Protein AF-A0A0K1QBM8-F1 (afdb_monomer_lite)

Foldseek 3Di:
DVVVVVVVVVVVVVVVVPPPDQKDWLPRQPCHNPSLVVCVVVVVFDWDDDPPTIIGGPVRSVVVVVVVVVPPPCPVVVVVVVVVVVVVVVPPD

Secondary structure (DSSP, 8-state):
-HHHHHHHHHHHHHHHTTS--SEEESSS-TT-HHHHHHHHHTTSS-EEEETTEEEEEHHHHHHHHHHHHT----THHHHHHHHHHHHHHTT--

Organism: NCBI:txid1391654

Radius of gyration: 22.2 Å; chains: 1; bounding box: 36×43×66 Å

InterPro domains:
  IPR010093 SinI-like, DNA-binding domain [TIGR01764] (38-66)
  IPR041657 Helix-turn-helix domain, group 17 [PF12728] (38-68)

Structure (mmCIF, N/CA/C/O backbone):
data_AF-A0A0K1QBM8-F1
#
_entry.id   AF-A0A0K1QBM8-F1
#
loop_
_atom_site.group_PDB
_atom_site.id
_atom_site.type_symbol
_atom_site.label_atom_id
_atom_site.label_alt_id
_atom_site.label_comp_id
_atom_site.label_asym_id
_atom_site.label_entity_id
_atom_site.label_seq_id
_atom_site.pdbx_PDB_ins_code
_atom_site.Cartn_x
_atom_site.Cartn_y
_atom_site.Cartn_z
_atom_site.occupancy
_atom_site.B_iso_or_equiv
_atom_site.auth_seq_id
_atom_site.auth_comp_id
_atom_site.auth_asym_id
_atom_site.auth_atom_id
_atom_site.pdbx_PDB_model_num
ATOM 1 N N . MET A 1 1 ? 14.805 -30.679 2.885 1.00 60.91 1 MET A N 1
ATOM 2 C CA . MET A 1 1 ? 14.529 -31.029 4.299 1.00 60.91 1 MET A CA 1
ATOM 3 C C . MET A 1 1 ? 14.542 -29.785 5.193 1.00 60.91 1 MET A C 1
ATOM 5 O O . MET A 1 1 ? 13.466 -29.362 5.580 1.00 60.91 1 MET A O 1
ATOM 9 N N . LEU A 1 2 ? 15.686 -29.137 5.479 1.00 63.66 2 LEU A N 1
ATOM 10 C CA . LEU A 1 2 ? 15.716 -27.906 6.308 1.00 63.66 2 LEU A CA 1
ATOM 11 C C . LEU A 1 2 ? 15.150 -26.663 5.588 1.00 63.66 2 LEU A C 1
ATOM 13 O O . LEU A 1 2 ? 14.432 -25.875 6.191 1.00 63.66 2 LEU A O 1
ATOM 17 N N . SER A 1 3 ? 15.417 -26.531 4.285 1.00 74.69 3 SER A N 1
ATOM 18 C CA . SER A 1 3 ? 14.880 -25.466 3.419 1.00 74.69 3 SER A CA 1
ATOM 19 C C . SER A 1 3 ? 13.347 -25.424 3.415 1.00 74.69 3 SER A C 1
ATOM 21 O O . SER A 1 3 ? 12.746 -24.361 3.551 1.00 74.69 3 SER A O 1
ATOM 23 N N . ASP A 1 4 ? 12.708 -26.589 3.315 1.00 81.38 4 ASP A N 1
ATOM 24 C CA . ASP A 1 4 ? 11.252 -26.688 3.166 1.00 81.38 4 ASP A CA 1
ATOM 25 C C . ASP A 1 4 ? 10.540 -26.347 4.476 1.00 81.38 4 ASP A C 1
ATOM 27 O O . ASP A 1 4 ? 9.557 -25.614 4.473 1.00 81.38 4 ASP A O 1
ATOM 31 N N . ALA A 1 5 ? 11.099 -26.788 5.607 1.00 77.44 5 ALA A N 1
ATOM 32 C CA . ALA A 1 5 ? 10.586 -26.461 6.934 1.00 77.44 5 ALA A CA 1
ATOM 33 C C . ALA A 1 5 ? 10.674 -24.956 7.233 1.00 77.44 5 ALA A C 1
ATOM 35 O O . ALA A 1 5 ? 9.727 -24.375 7.758 1.00 77.44 5 ALA A O 1
ATOM 36 N N . VAL A 1 6 ? 11.780 -24.304 6.851 1.00 76.62 6 VAL A N 1
ATOM 37 C CA . VAL A 1 6 ? 11.923 -22.845 6.984 1.00 76.62 6 VAL A CA 1
ATOM 38 C C . VAL A 1 6 ? 10.926 -22.119 6.079 1.00 76.62 6 VAL A C 1
ATOM 40 O O . VAL A 1 6 ? 10.284 -21.168 6.521 1.00 76.62 6 VAL A O 1
ATOM 43 N N . SER A 1 7 ? 10.743 -22.587 4.843 1.00 84.00 7 SER A N 1
ATOM 44 C CA . SER A 1 7 ? 9.785 -22.010 3.893 1.00 84.00 7 SER A CA 1
ATOM 45 C C . SER A 1 7 ? 8.340 -22.108 4.399 1.00 84.00 7 SER A C 1
ATOM 47 O O . SER A 1 7 ? 7.605 -21.121 4.379 1.00 84.00 7 SER A O 1
ATOM 49 N N . GLU A 1 8 ? 7.944 -23.259 4.942 1.00 82.38 8 GLU A N 1
ATOM 50 C CA . GLU A 1 8 ? 6.626 -23.451 5.558 1.00 82.38 8 GLU A CA 1
ATOM 51 C C . GLU A 1 8 ? 6.438 -22.593 6.814 1.00 82.38 8 GLU A C 1
ATOM 53 O O . GLU A 1 8 ? 5.382 -21.988 6.998 1.00 82.38 8 GLU A O 1
ATOM 58 N N . MET A 1 9 ? 7.472 -22.446 7.645 1.00 72.56 9 MET A N 1
ATOM 59 C CA . MET A 1 9 ? 7.400 -21.601 8.838 1.00 72.56 9 MET A CA 1
ATOM 60 C C . MET A 1 9 ? 7.265 -20.114 8.479 1.00 72.56 9 MET A C 1
ATOM 62 O O . MET A 1 9 ? 6.484 -19.395 9.103 1.00 72.56 9 MET A O 1
ATOM 66 N N . VAL A 1 10 ? 7.958 -19.657 7.429 1.00 74.81 10 VAL A N 1
ATOM 67 C CA . VAL A 1 10 ? 7.806 -18.299 6.884 1.00 74.81 10 VAL A CA 1
ATOM 68 C C . VAL A 1 10 ? 6.405 -18.099 6.306 1.00 74.81 10 VAL A C 1
ATOM 70 O O . VAL A 1 10 ? 5.775 -17.086 6.606 1.00 74.81 10 VAL A O 1
ATOM 73 N N . LYS A 1 11 ? 5.870 -19.060 5.539 1.00 75.00 11 LYS A N 1
ATOM 74 C CA . LYS A 1 11 ? 4.488 -18.999 5.030 1.00 75.00 11 LYS A CA 1
ATOM 75 C C . LYS A 1 11 ? 3.464 -18.947 6.159 1.00 75.00 11 LYS A C 1
ATOM 77 O O . LYS A 1 11 ? 2.555 -18.126 6.101 1.00 75.00 11 LYS A O 1
ATOM 82 N N . ALA A 1 12 ? 3.617 -19.777 7.189 1.00 65.69 12 ALA A N 1
ATOM 83 C CA . ALA A 1 12 ? 2.725 -19.807 8.344 1.00 65.69 12 ALA A CA 1
ATOM 84 C C . ALA A 1 12 ? 2.785 -18.496 9.142 1.00 65.69 12 ALA A C 1
ATOM 86 O O . ALA A 1 12 ? 1.745 -17.952 9.511 1.00 65.69 12 ALA A O 1
ATOM 87 N N . TYR A 1 13 ? 3.983 -17.940 9.339 1.00 61.81 13 TYR A N 1
ATOM 88 C CA . TYR A 1 13 ? 4.165 -16.645 9.992 1.00 61.81 13 TYR A CA 1
ATOM 89 C C . TYR A 1 13 ? 3.551 -15.500 9.170 1.00 61.81 13 TYR A C 1
ATOM 91 O O . TYR A 1 13 ? 2.857 -14.638 9.712 1.00 61.81 13 TYR A O 1
ATOM 99 N N . MET A 1 14 ? 3.717 -15.523 7.843 1.00 61.34 14 MET A N 1
ATOM 100 C CA . MET A 1 14 ? 3.052 -14.573 6.946 1.00 61.34 14 MET A CA 1
ATOM 101 C C . MET A 1 14 ? 1.527 -14.754 6.919 1.00 61.34 14 MET A C 1
ATOM 103 O O . MET A 1 14 ? 0.805 -13.764 6.837 1.00 61.34 14 MET A O 1
ATOM 107 N N . ALA A 1 15 ? 1.026 -15.985 7.032 1.00 58.88 15 ALA A N 1
ATOM 108 C CA . ALA A 1 15 ? -0.402 -16.286 7.088 1.00 58.88 15 ALA A CA 1
ATOM 109 C C . ALA A 1 15 ? -1.042 -15.850 8.418 1.00 58.88 15 ALA A C 1
ATOM 111 O O . ALA A 1 15 ? -2.157 -15.334 8.415 1.00 58.88 15 ALA A O 1
ATOM 112 N N . GLN A 1 16 ? -0.333 -15.980 9.546 1.00 53.47 16 GLN A N 1
ATOM 113 C CA . GLN A 1 16 ? -0.793 -15.491 10.853 1.00 53.47 16 GLN A CA 1
ATOM 114 C C . GLN A 1 16 ? -0.818 -13.958 10.928 1.00 53.47 16 GLN A C 1
ATOM 116 O O . GLN A 1 16 ? -1.767 -13.386 11.461 1.00 53.47 16 GLN A O 1
ATOM 121 N N . GLY A 1 17 ? 0.160 -13.278 10.318 1.00 49.94 17 GLY A N 1
ATOM 122 C CA . GLY A 1 17 ? 0.105 -11.824 10.102 1.00 49.94 17 GLY A CA 1
ATOM 123 C C . GLY A 1 17 ? -0.976 -11.386 9.100 1.00 49.94 17 GLY A C 1
ATOM 124 O O . GLY A 1 17 ? -1.290 -10.202 9.006 1.00 49.94 17 GLY A O 1
ATOM 125 N N . ALA A 1 18 ? -1.562 -12.338 8.368 1.00 50.16 18 ALA A N 1
ATOM 126 C CA . ALA A 1 18 ? -2.644 -12.149 7.410 1.00 50.16 18 ALA A CA 1
ATOM 127 C C . ALA A 1 18 ? -4.023 -12.523 7.980 1.00 50.16 18 ALA A C 1
ATOM 129 O O . ALA A 1 18 ? -4.937 -12.843 7.217 1.00 50.16 18 ALA A O 1
ATOM 130 N N . ALA A 1 19 ? -4.237 -12.412 9.295 1.00 50.28 19 ALA A N 1
ATOM 131 C CA . ALA A 1 19 ? -5.569 -12.074 9.793 1.00 50.28 19 ALA A CA 1
ATOM 132 C C . ALA A 1 19 ? -5.910 -10.665 9.259 1.00 50.28 19 ALA A C 1
ATOM 134 O O . ALA A 1 19 ? -5.589 -9.646 9.865 1.00 50.28 19 ALA A O 1
ATOM 135 N N . LYS A 1 20 ? -6.436 -10.647 8.025 1.00 55.25 20 LYS A N 1
ATOM 136 C CA . LYS A 1 20 ? -6.585 -9.513 7.105 1.00 55.25 20 LYS A CA 1
ATOM 137 C C . LYS A 1 20 ? -7.417 -8.389 7.721 1.00 55.25 20 LYS A C 1
ATOM 139 O O . LYS A 1 20 ? -8.620 -8.305 7.479 1.00 55.25 20 LYS A O 1
ATOM 144 N N . SER A 1 21 ? -6.792 -7.474 8.452 1.00 64.19 21 SER A N 1
ATOM 145 C CA . SER A 1 21 ? -7.380 -6.148 8.574 1.00 64.19 21 SER A CA 1
ATOM 146 C C . SER A 1 21 ? -7.434 -5.551 7.169 1.00 64.19 21 SER A C 1
ATOM 148 O O . SER A 1 21 ? -6.434 -5.518 6.452 1.00 64.19 21 SER A O 1
ATOM 150 N N . GLU A 1 22 ? -8.617 -5.098 6.753 1.00 85.56 22 GLU A N 1
ATOM 151 C CA . GLU A 1 22 ? -8.801 -4.403 5.471 1.00 85.56 22 GLU A CA 1
ATOM 152 C C . GLU A 1 22 ? -7.828 -3.219 5.341 1.00 85.56 22 GLU A C 1
ATOM 154 O O . GLU A 1 22 ? -7.415 -2.861 4.242 1.00 85.56 22 GLU A O 1
ATOM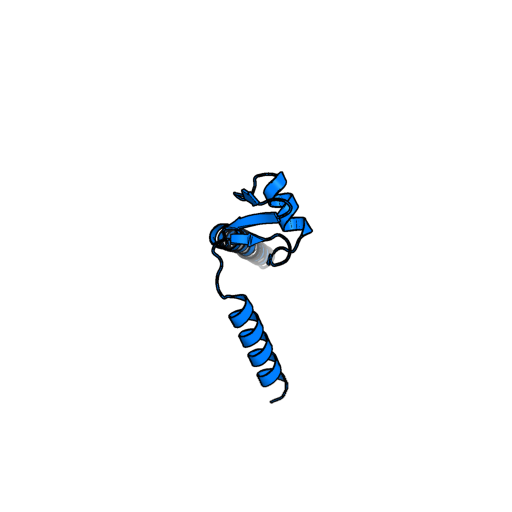 159 N N . TRP A 1 23 ? -7.412 -2.658 6.476 1.00 91.50 23 TRP A N 1
ATOM 160 C CA . TRP A 1 23 ? -6.506 -1.531 6.597 1.00 91.50 23 TRP A CA 1
ATOM 161 C C . TRP A 1 23 ? -5.106 -1.973 7.014 1.00 91.50 23 TRP A C 1
ATOM 163 O O . TRP A 1 23 ? -4.931 -2.716 7.981 1.00 91.50 23 TRP A O 1
ATOM 173 N N . VAL A 1 24 ? -4.104 -1.467 6.302 1.00 92.12 24 VAL A N 1
ATOM 174 C CA . VAL A 1 24 ? -2.682 -1.714 6.537 1.00 92.12 24 VAL A CA 1
ATOM 175 C C . VAL A 1 24 ? -2.037 -0.427 7.023 1.00 92.12 24 VAL A C 1
ATOM 177 O O . VAL A 1 24 ? -2.173 0.613 6.377 1.00 92.12 24 VAL A O 1
ATOM 180 N N . ASP A 1 25 ? -1.323 -0.500 8.145 1.00 93.94 25 ASP A N 1
ATOM 181 C CA . ASP A 1 25 ? -0.586 0.638 8.684 1.00 93.94 25 ASP A CA 1
ATOM 182 C C . ASP A 1 25 ? 0.816 0.782 8.074 1.00 93.94 25 ASP A C 1
ATOM 184 O O . ASP A 1 25 ? 1.360 -0.119 7.427 1.00 93.94 25 ASP A O 1
ATOM 188 N N . GLN A 1 26 ? 1.451 1.925 8.326 1.00 93.00 26 GLN A N 1
ATOM 189 C CA . GLN A 1 26 ? 2.787 2.193 7.805 1.00 93.00 26 GLN A CA 1
ATOM 190 C C . GLN A 1 26 ? 3.879 1.261 8.363 1.00 93.00 26 GLN A C 1
ATOM 192 O O . GLN A 1 26 ? 4.985 1.258 7.830 1.00 93.00 26 GLN A O 1
ATOM 197 N N . LYS A 1 27 ? 3.639 0.523 9.457 1.00 89.31 27 LYS A N 1
ATOM 198 C CA . LYS A 1 27 ? 4.644 -0.369 10.061 1.00 89.31 27 LYS A CA 1
ATOM 199 C C . LYS A 1 27 ? 4.605 -1.765 9.444 1.00 89.31 27 LYS A C 1
ATOM 201 O O . LYS A 1 27 ? 5.663 -2.345 9.234 1.00 89.31 27 LYS A O 1
ATOM 206 N N . ASN A 1 28 ? 3.412 -2.252 9.118 1.00 86.69 28 ASN A N 1
ATOM 207 C CA . ASN A 1 28 ? 3.162 -3.587 8.573 1.00 86.69 28 ASN A CA 1
ATOM 208 C C . ASN A 1 28 ? 2.931 -3.570 7.050 1.00 86.69 28 ASN A C 1
ATOM 210 O O . ASN A 1 28 ? 2.483 -4.550 6.458 1.00 86.69 28 ASN A O 1
ATOM 214 N N . SER A 1 29 ? 3.219 -2.440 6.403 1.00 88.75 29 SER A N 1
ATOM 215 C CA . SER A 1 29 ? 3.069 -2.272 4.963 1.00 88.75 29 SER A CA 1
ATOM 216 C C . SER A 1 29 ? 4.097 -3.092 4.175 1.00 88.75 29 SER A C 1
ATOM 218 O O . SER A 1 29 ? 5.298 -2.925 4.410 1.00 88.75 29 SER A O 1
ATOM 220 N N . PRO A 1 30 ? 3.677 -3.865 3.153 1.00 89.31 30 PRO A N 1
ATOM 221 C CA . PRO A 1 30 ? 4.602 -4.575 2.264 1.00 89.31 30 PRO A CA 1
ATOM 222 C C . PRO A 1 30 ? 5.455 -3.625 1.404 1.00 89.31 30 PRO A C 1
ATOM 224 O O . PRO A 1 30 ? 6.472 -4.027 0.856 1.00 89.31 30 PRO A O 1
ATOM 227 N N . LEU A 1 31 ? 5.078 -2.345 1.305 1.00 88.56 31 LEU A N 1
ATOM 228 C CA . LEU A 1 31 ? 5.854 -1.306 0.614 1.00 88.56 31 LEU A CA 1
ATOM 229 C C . LEU A 1 31 ? 6.996 -0.742 1.479 1.00 88.56 31 LEU A C 1
ATOM 231 O O . LEU A 1 31 ? 7.800 0.057 0.998 1.00 88.56 31 LEU A O 1
ATOM 235 N N . GLY A 1 32 ? 7.035 -1.098 2.767 1.00 92.12 32 GLY A N 1
ATOM 236 C CA . GLY A 1 32 ? 7.877 -0.455 3.769 1.00 92.12 32 GLY A CA 1
ATOM 237 C C . GLY A 1 32 ? 7.344 0.914 4.214 1.00 92.12 32 GLY A C 1
ATOM 238 O O . GLY A 1 32 ? 6.581 1.588 3.516 1.00 92.12 32 GLY A O 1
ATOM 239 N N . ARG A 1 33 ? 7.767 1.351 5.407 1.00 93.19 33 ARG A N 1
ATOM 240 C CA . ARG A 1 33 ? 7.226 2.545 6.083 1.00 93.19 33 ARG A CA 1
ATOM 241 C C . ARG A 1 33 ? 7.367 3.837 5.287 1.00 93.19 33 ARG A C 1
ATOM 243 O O . ARG A 1 33 ? 6.423 4.617 5.220 1.00 93.19 33 ARG A O 1
ATOM 250 N N . ARG A 1 34 ? 8.554 4.094 4.730 1.00 95.12 34 ARG A N 1
ATOM 251 C CA . ARG A 1 34 ? 8.848 5.354 4.029 1.00 95.12 34 ARG A CA 1
ATOM 252 C C . ARG A 1 34 ? 7.980 5.494 2.782 1.00 95.12 34 ARG A C 1
ATOM 254 O O . ARG A 1 34 ? 7.188 6.423 2.702 1.00 95.12 34 ARG A O 1
ATOM 261 N N . ARG A 1 35 ? 8.041 4.499 1.895 1.00 93.69 35 ARG A N 1
ATOM 262 C CA . ARG A 1 35 ? 7.278 4.482 0.644 1.00 93.69 35 ARG A CA 1
ATOM 263 C C . ARG A 1 35 ? 5.768 4.503 0.879 1.00 93.69 35 ARG A C 1
ATOM 265 O O . ARG A 1 35 ? 5.063 5.195 0.158 1.00 93.69 35 ARG A O 1
ATOM 272 N N . HIS A 1 36 ? 5.275 3.812 1.909 1.00 95.12 36 HIS A N 1
ATOM 273 C CA . HIS A 1 36 ? 3.866 3.885 2.305 1.00 95.12 36 HIS A CA 1
ATOM 274 C C . HIS A 1 36 ? 3.444 5.321 2.662 1.00 95.12 36 HIS A C 1
ATOM 276 O O . HIS A 1 36 ? 2.453 5.829 2.142 1.00 95.12 36 HIS A O 1
ATOM 282 N N . CYS A 1 37 ? 4.219 6.000 3.514 1.00 95.31 37 CYS A N 1
ATOM 283 C CA . CYS A 1 37 ? 3.949 7.387 3.891 1.00 95.31 37 CYS A CA 1
ATOM 284 C C . CYS A 1 37 ? 4.063 8.357 2.708 1.00 95.31 37 CYS A C 1
ATOM 286 O O . CYS A 1 37 ? 3.274 9.297 2.628 1.00 95.31 37 CYS A O 1
ATOM 288 N N . ASP A 1 38 ? 5.027 8.147 1.812 1.00 96.38 38 ASP A N 1
ATOM 289 C CA . ASP A 1 38 ? 5.231 9.004 0.642 1.00 96.38 38 ASP A CA 1
ATOM 290 C C . ASP A 1 38 ? 4.048 8.881 -0.329 1.00 96.38 38 ASP A C 1
ATOM 292 O O . ASP A 1 38 ? 3.467 9.892 -0.713 1.00 96.38 38 ASP A O 1
ATOM 296 N N . LEU A 1 39 ? 3.580 7.660 -0.616 1.00 94.50 39 LEU A N 1
ATOM 297 C CA . LEU A 1 39 ? 2.404 7.433 -1.467 1.00 94.50 39 LEU A CA 1
ATOM 298 C C . LEU A 1 39 ? 1.118 8.030 -0.881 1.00 94.50 39 LEU A C 1
ATOM 300 O O . LEU A 1 39 ? 0.300 8.569 -1.627 1.00 94.50 39 LEU A O 1
ATOM 304 N N . ALA A 1 40 ? 0.953 7.976 0.443 1.00 94.62 40 ALA A N 1
ATOM 305 C CA . ALA A 1 40 ? -0.154 8.633 1.131 1.00 94.62 40 ALA A CA 1
ATOM 306 C C . ALA A 1 40 ? -0.059 10.169 1.055 1.00 94.62 40 ALA A C 1
ATOM 308 O O . ALA A 1 40 ? -1.055 10.840 0.785 1.00 94.62 40 ALA A O 1
ATOM 309 N N . ARG A 1 41 ? 1.136 10.745 1.262 1.00 95.31 41 ARG A N 1
ATOM 310 C CA . ARG A 1 41 ? 1.370 12.201 1.167 1.00 95.31 41 ARG A CA 1
ATOM 311 C C . ARG A 1 41 ? 1.156 12.735 -0.243 1.00 95.31 41 ARG A C 1
ATOM 313 O O . ARG A 1 41 ? 0.534 13.778 -0.405 1.00 95.31 41 ARG A O 1
ATOM 320 N N . GLU A 1 42 ? 1.644 12.008 -1.240 1.00 95.62 42 GLU A N 1
ATOM 321 C CA . GLU A 1 42 ? 1.494 12.330 -2.661 1.00 95.62 42 GLU A CA 1
ATOM 322 C C . GLU A 1 42 ? 0.085 12.022 -3.191 1.00 95.62 42 GLU A C 1
ATOM 324 O O . GLU A 1 42 ? -0.184 12.249 -4.368 1.00 95.62 42 GLU A O 1
ATOM 329 N N . LYS A 1 43 ? -0.816 11.499 -2.343 1.00 93.19 43 LYS A N 1
ATOM 330 C CA . LYS A 1 43 ? -2.184 11.086 -2.696 1.00 93.19 43 LYS A CA 1
ATOM 331 C C . LYS A 1 43 ? -2.246 10.070 -3.846 1.00 93.19 43 LYS A C 1
ATOM 333 O O . LYS A 1 43 ? -3.261 9.960 -4.524 1.00 93.19 43 LYS A O 1
ATOM 338 N N . LYS A 1 44 ? -1.174 9.297 -4.046 1.00 93.12 44 LYS A N 1
ATOM 339 C CA . LYS A 1 44 ? -1.116 8.202 -5.030 1.00 93.12 44 LYS A CA 1
ATOM 340 C C . LYS A 1 44 ? -1.878 6.963 -4.568 1.00 93.12 44 LYS A C 1
ATOM 342 O O . LYS A 1 44 ? -2.226 6.125 -5.390 1.00 93.12 44 LYS A O 1
ATOM 347 N N . LEU A 1 45 ? -2.118 6.847 -3.263 1.00 93.69 45 LEU A N 1
ATOM 348 C CA . LEU A 1 45 ? -2.970 5.828 -2.662 1.00 93.69 45 LEU A CA 1
ATOM 349 C C . LEU A 1 45 ? -3.984 6.488 -1.715 1.00 93.69 45 LEU A C 1
ATOM 351 O O . LEU A 1 45 ? -3.584 7.360 -0.931 1.00 93.69 45 LEU A O 1
ATOM 355 N N . PRO A 1 46 ? -5.268 6.080 -1.745 1.00 93.81 46 PRO A N 1
ATOM 356 C CA . PRO A 1 46 ? -6.250 6.508 -0.758 1.00 93.81 46 PRO A CA 1
ATOM 357 C C . PRO A 1 46 ? -5.776 6.142 0.649 1.00 93.81 46 PRO A C 1
ATOM 359 O O . PRO A 1 46 ? -5.418 4.998 0.920 1.00 93.81 46 PRO A O 1
ATOM 362 N N . SER A 1 47 ? -5.747 7.119 1.553 1.00 94.88 47 SER A N 1
ATOM 363 C CA . SER A 1 47 ? -5.278 6.899 2.919 1.00 94.88 47 SER A CA 1
ATOM 364 C C . SER A 1 47 ? -6.146 7.616 3.940 1.00 94.88 47 SER A C 1
ATOM 366 O O . SER A 1 47 ? -6.689 8.691 3.680 1.00 94.88 47 SER A O 1
ATOM 368 N N . VAL A 1 48 ? -6.253 7.011 5.120 1.00 94.00 48 VAL A N 1
ATOM 369 C CA . VAL A 1 48 ? -6.937 7.560 6.291 1.00 94.00 48 VAL A CA 1
ATOM 370 C C . VAL A 1 48 ? -5.926 7.673 7.425 1.00 94.00 48 VAL A C 1
ATOM 372 O O . VAL A 1 48 ? -5.071 6.806 7.604 1.00 94.00 48 VAL A O 1
ATOM 375 N N . LYS A 1 49 ? -5.995 8.760 8.194 1.00 93.38 49 LYS A N 1
ATOM 376 C CA . LYS A 1 49 ? -5.192 8.911 9.410 1.00 93.38 49 LYS A CA 1
ATOM 377 C C . LYS A 1 49 ? -6.002 8.475 10.622 1.00 93.38 49 LYS A C 1
ATOM 379 O O . LYS A 1 49 ? -7.104 8.970 10.822 1.00 93.38 49 LYS A O 1
ATOM 384 N N . ASP A 1 50 ? -5.405 7.623 11.443 1.00 90.00 50 ASP A N 1
ATOM 385 C CA . ASP A 1 50 ? -5.918 7.230 12.755 1.00 90.00 50 ASP A CA 1
ATOM 386 C C . ASP A 1 50 ? -4.851 7.548 13.813 1.00 90.00 50 ASP A C 1
ATOM 388 O O . ASP A 1 50 ? -3.840 6.851 13.968 1.00 90.00 50 ASP A O 1
ATOM 392 N N . GLY A 1 51 ? -4.994 8.709 14.454 1.00 91.06 51 GLY A N 1
ATOM 393 C CA . GLY A 1 51 ? -3.972 9.281 15.328 1.00 91.06 51 GLY A CA 1
ATOM 394 C C . GLY A 1 51 ? -2.623 9.462 14.615 1.00 91.06 51 GLY A C 1
ATOM 395 O O . GLY A 1 51 ? -2.470 10.301 13.728 1.00 91.06 51 GLY A O 1
ATOM 396 N N . ARG A 1 52 ? -1.614 8.677 15.022 1.00 90.12 52 ARG A N 1
ATOM 397 C CA . ARG A 1 52 ? -0.263 8.669 14.415 1.00 90.12 52 ARG A CA 1
ATOM 398 C C . ARG A 1 52 ? -0.097 7.612 13.315 1.00 90.12 52 ARG A C 1
ATOM 400 O O . ARG A 1 52 ? 1.003 7.464 12.771 1.00 90.12 52 ARG A O 1
ATOM 407 N N . ARG A 1 53 ? -1.142 6.838 13.018 1.00 92.12 53 ARG A N 1
ATOM 408 C CA . ARG A 1 53 ? -1.131 5.793 11.992 1.00 92.12 53 ARG A CA 1
ATOM 409 C C . ARG A 1 53 ? -1.639 6.353 10.671 1.00 92.12 53 ARG A C 1
ATOM 411 O O . ARG A 1 53 ? -2.583 7.137 10.642 1.00 92.12 53 ARG A O 1
ATOM 418 N N . VAL A 1 54 ? -0.979 5.955 9.593 1.00 94.88 54 VAL A N 1
ATOM 419 C CA . VAL A 1 54 ? -1.455 6.150 8.224 1.00 94.88 54 VAL A CA 1
ATOM 420 C C . VAL A 1 54 ? -1.930 4.787 7.768 1.00 94.88 54 VAL A C 1
ATOM 422 O O . VAL A 1 54 ? -1.152 3.837 7.805 1.00 94.88 54 VAL A O 1
ATOM 425 N N . LEU A 1 55 ? -3.209 4.702 7.430 1.00 94.75 55 LEU A N 1
ATOM 426 C CA . LEU A 1 55 ? -3.880 3.478 7.040 1.00 94.75 55 LEU A CA 1
ATOM 427 C C . LEU A 1 55 ? -4.221 3.555 5.557 1.00 94.75 55 LEU A C 1
ATOM 429 O O . LEU A 1 55 ? -4.812 4.535 5.102 1.00 94.75 55 LEU A O 1
ATOM 433 N N . ILE A 1 56 ? -3.870 2.514 4.816 1.00 94.19 56 ILE A N 1
ATOM 434 C CA . ILE A 1 56 ? -4.241 2.338 3.409 1.00 94.19 56 ILE A CA 1
ATOM 435 C C . ILE A 1 56 ? -4.947 0.995 3.295 1.00 94.19 56 ILE A C 1
ATOM 437 O O . ILE A 1 56 ? -4.554 0.034 3.964 1.00 94.19 56 ILE A O 1
ATOM 441 N N . LYS A 1 57 ? -5.984 0.910 2.461 1.00 93.69 57 LYS A N 1
ATOM 442 C CA . LYS A 1 57 ? -6.644 -0.373 2.231 1.00 93.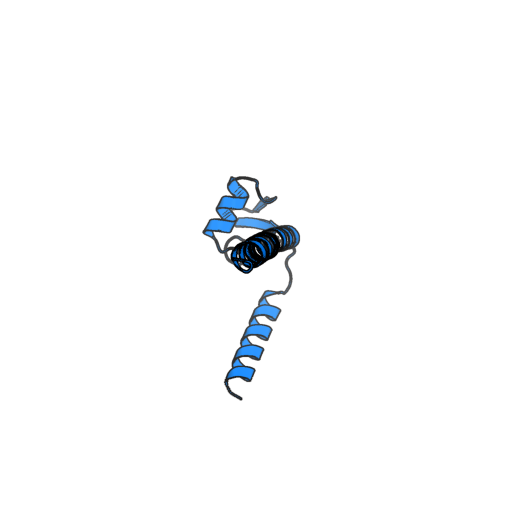69 57 LYS A CA 1
ATOM 443 C C . LYS A 1 57 ? -5.681 -1.363 1.592 1.00 93.69 57 LYS A C 1
ATOM 445 O O . LYS A 1 57 ? -4.920 -1.028 0.683 1.00 93.69 57 LYS A O 1
ATOM 450 N N . ARG A 1 58 ? -5.748 -2.615 2.037 1.00 92.56 58 ARG A N 1
ATOM 451 C CA . ARG A 1 58 ? -4.934 -3.699 1.492 1.00 92.56 58 ARG A CA 1
ATOM 452 C C . ARG A 1 58 ? -5.156 -3.861 -0.013 1.00 92.56 58 ARG A C 1
ATOM 454 O O . ARG A 1 58 ? -4.181 -3.992 -0.742 1.00 92.56 58 ARG A O 1
ATOM 461 N N . SER A 1 59 ? -6.408 -3.759 -0.468 1.00 91.12 59 SER A N 1
ATOM 462 C CA . SER A 1 59 ? -6.783 -3.817 -1.888 1.00 91.12 59 SER A CA 1
ATOM 463 C C . SER A 1 59 ? -6.029 -2.803 -2.744 1.00 91.12 59 SER A C 1
ATOM 465 O O . SER A 1 59 ? -5.579 -3.133 -3.838 1.00 91.12 59 SER A O 1
ATOM 467 N N . ASP A 1 60 ? -5.854 -1.586 -2.235 1.00 93.12 60 ASP A N 1
ATOM 468 C CA . ASP A 1 60 ? -5.243 -0.489 -2.983 1.00 93.12 60 ASP A CA 1
ATOM 469 C C . ASP A 1 60 ? -3.723 -0.671 -3.058 1.00 93.12 60 ASP A C 1
ATOM 471 O O . ASP A 1 60 ? -3.105 -0.414 -4.092 1.00 93.12 60 ASP A O 1
ATOM 475 N N . ILE A 1 61 ? -3.118 -1.188 -1.981 1.00 92.25 61 ILE A N 1
ATOM 476 C CA . ILE A 1 61 ? -1.706 -1.589 -1.964 1.00 92.25 61 ILE A CA 1
ATOM 477 C C . ILE A 1 61 ? -1.460 -2.721 -2.964 1.00 92.25 61 ILE A C 1
ATOM 479 O O . ILE A 1 61 ? -0.518 -2.641 -3.754 1.00 92.25 61 ILE A O 1
ATOM 483 N N . ASP A 1 62 ? -2.296 -3.759 -2.943 1.00 91.81 62 ASP A N 1
ATOM 484 C CA . ASP A 1 62 ? -2.149 -4.918 -3.823 1.00 91.81 62 ASP A CA 1
ATOM 485 C C . ASP A 1 62 ? -2.342 -4.510 -5.299 1.00 91.81 62 ASP A C 1
ATOM 487 O O . ASP A 1 62 ? -1.552 -4.902 -6.160 1.00 91.81 62 ASP A O 1
ATOM 491 N N . ALA A 1 63 ? -3.323 -3.648 -5.598 1.00 90.88 63 ALA A N 1
ATOM 492 C CA . ALA A 1 63 ? -3.531 -3.089 -6.936 1.00 90.88 63 ALA A CA 1
ATOM 493 C C . ALA A 1 63 ? -2.333 -2.249 -7.410 1.00 90.88 63 ALA A C 1
ATOM 495 O O . ALA A 1 63 ? -1.883 -2.392 -8.550 1.00 90.88 63 ALA A O 1
ATOM 496 N N . TYR A 1 64 ? -1.768 -1.418 -6.530 1.00 91.25 64 TYR A N 1
ATOM 497 C CA . TYR A 1 64 ? -0.569 -0.643 -6.839 1.00 91.25 64 TYR A CA 1
ATOM 498 C C . TYR A 1 64 ? 0.633 -1.543 -7.134 1.00 91.25 64 TYR A C 1
ATOM 500 O O . TYR A 1 64 ? 1.325 -1.323 -8.129 1.00 91.25 64 TYR A O 1
ATOM 508 N N . LEU A 1 65 ? 0.860 -2.582 -6.328 1.00 89.31 65 LEU A N 1
ATOM 509 C CA . LEU A 1 65 ? 1.936 -3.546 -6.565 1.00 89.31 65 LEU A CA 1
ATOM 510 C C . LEU A 1 65 ? 1.755 -4.271 -7.901 1.00 89.31 65 LEU A C 1
ATOM 512 O O . LEU A 1 65 ? 2.696 -4.320 -8.692 1.00 89.31 65 LEU A O 1
ATOM 516 N N . LYS A 1 66 ? 0.535 -4.734 -8.195 1.00 87.94 66 LYS A N 1
ATOM 517 C CA . LYS A 1 66 ? 0.208 -5.372 -9.475 1.00 87.94 66 LYS A CA 1
ATOM 518 C C . LYS A 1 66 ? 0.479 -4.439 -10.658 1.00 87.94 66 LYS A C 1
ATOM 520 O O . LYS A 1 66 ? 1.114 -4.849 -11.621 1.00 87.94 66 LYS A O 1
ATOM 525 N N . SER A 1 67 ? 0.082 -3.168 -10.561 1.00 85.25 67 SER A N 1
ATOM 526 C CA . SER A 1 67 ? 0.341 -2.174 -11.614 1.00 85.25 67 SER A CA 1
ATOM 527 C C . SER A 1 67 ? 1.828 -1.900 -11.849 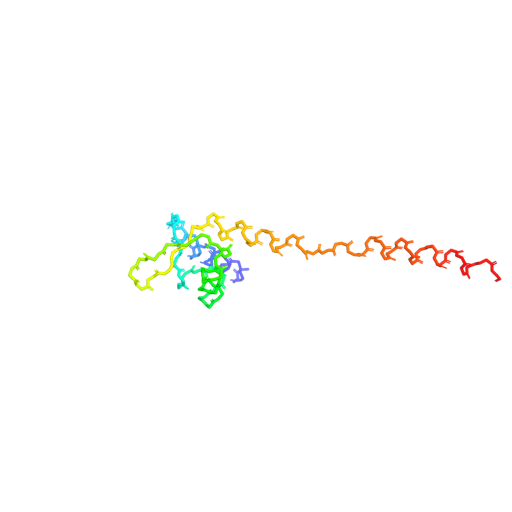1.00 85.25 67 SER A C 1
ATOM 529 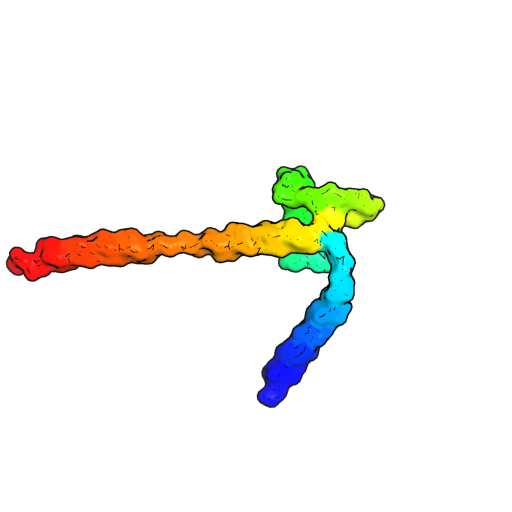O O . SER A 1 67 ? 2.212 -1.532 -12.953 1.00 85.25 67 SER A O 1
ATOM 531 N N . LYS A 1 68 ? 2.676 -2.067 -10.825 1.00 81.56 68 LYS A N 1
ATOM 532 C CA . LYS A 1 68 ? 4.124 -1.850 -10.931 1.00 81.56 68 LYS A CA 1
ATOM 533 C C . LYS A 1 68 ? 4.891 -3.086 -11.377 1.00 81.56 68 LYS A C 1
ATOM 535 O O . LYS A 1 68 ? 5.948 -2.925 -11.971 1.00 81.56 68 LYS A O 1
ATOM 540 N N . GLN A 1 69 ? 4.362 -4.281 -11.133 1.00 66.69 69 GLN A N 1
ATOM 541 C CA . GLN A 1 69 ? 4.946 -5.528 -11.622 1.00 66.69 69 GLN A CA 1
ATOM 542 C C . GLN A 1 69 ? 4.750 -5.712 -13.134 1.00 66.69 69 GLN A C 1
ATOM 544 O O . GLN A 1 69 ? 5.591 -6.315 -13.781 1.00 66.69 69 GLN A O 1
ATOM 549 N N . VAL A 1 70 ? 3.669 -5.165 -13.699 1.00 56.19 70 VAL A N 1
ATOM 550 C CA . VAL A 1 70 ? 3.328 -5.304 -15.128 1.00 56.19 70 VAL A CA 1
ATOM 551 C C . VAL A 1 70 ? 4.166 -4.388 -16.041 1.00 56.19 70 VAL A C 1
ATOM 553 O O . VAL A 1 70 ? 4.118 -4.531 -17.252 1.00 56.19 70 VAL A O 1
ATOM 556 N N . VAL A 1 71 ? 4.987 -3.480 -15.497 1.00 50.38 71 VAL A N 1
ATOM 557 C CA . VAL A 1 71 ? 5.866 -2.596 -16.299 1.00 50.38 71 VAL A CA 1
ATOM 558 C C . VAL A 1 71 ? 7.246 -3.228 -16.556 1.00 50.38 71 VAL A C 1
ATOM 560 O O . VAL A 1 71 ? 8.259 -2.535 -16.572 1.00 50.38 71 VAL A O 1
ATOM 563 N N . SER A 1 72 ? 7.316 -4.548 -16.733 1.00 46.81 72 SER A N 1
ATOM 564 C CA . SER A 1 72 ? 8.382 -5.145 -17.541 1.00 46.81 72 SER A CA 1
ATOM 565 C C . SER A 1 72 ? 7.960 -4.946 -18.990 1.00 46.81 72 SER A C 1
ATOM 567 O O . SER A 1 72 ? 7.074 -5.643 -19.474 1.00 46.81 72 SER A O 1
ATOM 569 N N . ILE A 1 73 ? 8.485 -3.902 -19.623 1.00 50.81 73 ILE A N 1
ATOM 570 C CA . ILE A 1 73 ? 8.198 -3.626 -21.024 1.00 50.81 73 ILE A CA 1
ATOM 571 C C . ILE A 1 73 ? 8.867 -4.751 -21.817 1.00 50.81 73 ILE A C 1
ATOM 573 O O . ILE A 1 73 ? 10.078 -4.930 -21.711 1.00 50.81 73 ILE A O 1
ATOM 577 N N . ASP A 1 74 ? 8.078 -5.513 -22.570 1.00 52.62 74 ASP A N 1
ATOM 578 C CA . ASP A 1 74 ? 8.553 -6.455 -23.585 1.00 52.62 74 ASP A CA 1
ATOM 579 C C . ASP A 1 74 ? 9.180 -5.667 -24.764 1.00 52.62 74 ASP A C 1
ATOM 581 O O . ASP A 1 74 ? 8.728 -5.766 -25.904 1.00 52.62 74 ASP A O 1
ATOM 585 N N . GLU A 1 75 ? 10.194 -4.827 -24.503 1.00 53.88 75 GLU A N 1
ATOM 586 C CA . GLU A 1 75 ? 10.972 -4.119 -25.545 1.00 53.88 75 GLU A CA 1
ATOM 587 C C . GLU A 1 75 ? 11.788 -5.107 -26.395 1.00 53.88 75 GLU A C 1
ATOM 589 O O . GLU A 1 75 ? 12.241 -4.771 -27.490 1.00 53.88 75 GLU A O 1
ATOM 594 N N . ASP A 1 76 ? 11.914 -6.351 -25.931 1.00 55.25 76 ASP A N 1
ATOM 595 C CA . ASP A 1 76 ? 12.648 -7.417 -26.603 1.00 55.25 76 ASP A CA 1
ATOM 596 C C . ASP A 1 76 ? 11.981 -7.837 -27.926 1.00 55.25 76 ASP A C 1
ATOM 598 O O . ASP A 1 76 ? 12.674 -8.185 -28.878 1.00 55.25 76 ASP A O 1
ATOM 602 N N . ALA A 1 77 ? 10.652 -7.740 -28.053 1.00 58.41 77 ALA A N 1
ATOM 603 C CA . ALA A 1 77 ? 9.956 -8.229 -29.248 1.00 58.41 77 ALA A CA 1
ATOM 604 C C . ALA A 1 77 ? 10.157 -7.332 -30.486 1.00 58.41 77 ALA A C 1
ATOM 606 O O . ALA A 1 77 ? 10.311 -7.839 -31.600 1.00 58.41 77 ALA A O 1
ATOM 607 N N . GLU A 1 78 ? 10.175 -6.006 -30.312 1.00 60.91 78 GLU A N 1
ATOM 608 C CA . GLU A 1 78 ? 10.454 -5.074 -31.416 1.00 60.91 78 GLU A CA 1
ATOM 609 C C . GLU A 1 78 ? 11.952 -5.032 -31.750 1.00 60.91 78 GLU A C 1
ATOM 611 O O . GLU A 1 78 ? 12.311 -5.007 -32.929 1.00 60.91 78 GLU A O 1
ATOM 616 N N . PHE A 1 79 ? 12.834 -5.128 -30.746 1.00 61.62 79 PHE A N 1
ATOM 617 C CA . PHE A 1 79 ? 14.283 -5.176 -30.962 1.00 61.62 79 PHE A CA 1
ATOM 618 C C . PHE A 1 79 ? 14.729 -6.464 -31.679 1.00 61.62 79 PHE A C 1
ATOM 620 O O . PHE A 1 79 ? 15.539 -6.405 -32.607 1.00 61.62 79 PHE A O 1
ATOM 627 N N . GLU A 1 80 ? 14.162 -7.625 -31.325 1.00 64.38 80 GLU A N 1
ATOM 628 C CA . GLU A 1 80 ? 14.439 -8.895 -32.013 1.00 64.38 80 GLU A CA 1
ATOM 629 C C 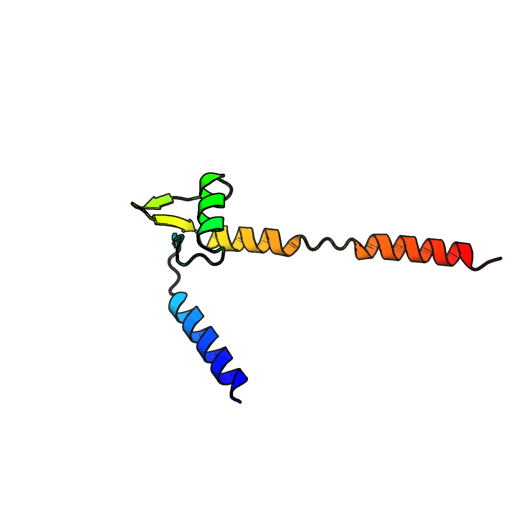. GLU A 1 80 ? 13.938 -8.902 -33.467 1.00 64.38 80 GLU A C 1
ATOM 631 O O . GLU A 1 80 ? 14.594 -9.469 -34.350 1.00 64.38 80 GLU A O 1
ATOM 636 N N . ALA A 1 81 ? 12.805 -8.251 -33.750 1.00 73.12 81 ALA A N 1
ATOM 637 C CA . ALA A 1 81 ? 12.270 -8.139 -35.106 1.00 73.12 81 ALA A CA 1
ATOM 638 C C . ALA A 1 81 ? 13.143 -7.246 -36.010 1.00 73.12 81 ALA A C 1
ATOM 640 O O . ALA A 1 81 ? 13.395 -7.603 -37.166 1.00 73.12 81 ALA A O 1
ATOM 641 N N . GLU A 1 82 ? 13.642 -6.125 -35.481 1.00 73.00 82 GLU A N 1
ATOM 642 C CA . GLU A 1 82 ? 14.545 -5.206 -36.185 1.00 73.00 82 GLU A CA 1
ATOM 643 C C . GLU A 1 82 ? 15.923 -5.855 -36.427 1.00 73.00 82 GLU A C 1
ATOM 645 O O . GLU A 1 82 ? 16.442 -5.836 -37.546 1.00 73.00 82 GLU A O 1
ATOM 650 N N . ALA A 1 83 ? 16.481 -6.530 -35.414 1.00 72.12 83 ALA A N 1
ATOM 651 C CA . ALA A 1 83 ? 17.757 -7.242 -35.517 1.00 72.12 83 ALA A CA 1
ATOM 652 C C . ALA A 1 83 ? 17.716 -8.366 -36.565 1.00 72.12 83 ALA A C 1
ATOM 654 O O . ALA A 1 83 ? 18.672 -8.567 -37.318 1.00 72.12 83 ALA A O 1
ATOM 655 N N . LYS A 1 84 ? 16.585 -9.077 -36.665 1.00 77.56 84 LYS A N 1
ATOM 656 C CA . LYS A 1 84 ? 16.385 -10.123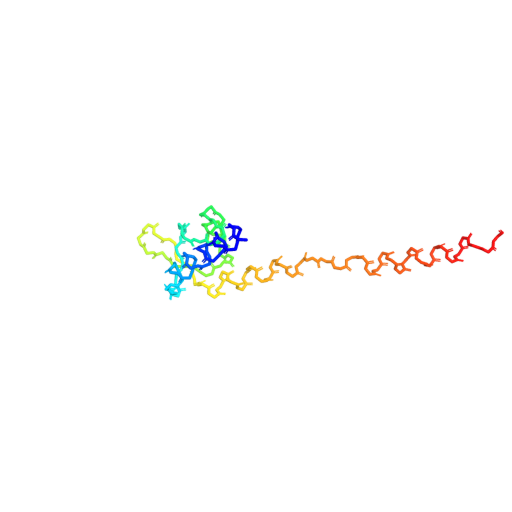 -37.674 1.00 77.56 84 LYS A CA 1
ATOM 657 C C . LYS A 1 84 ? 16.273 -9.563 -39.095 1.00 77.56 84 LYS A C 1
ATOM 659 O O . LYS A 1 84 ? 16.720 -10.224 -40.030 1.00 77.56 84 LYS A O 1
ATOM 664 N N . ARG A 1 85 ? 15.711 -8.359 -39.272 1.00 79.44 85 ARG A N 1
ATOM 665 C CA . ARG A 1 85 ? 15.673 -7.670 -40.576 1.00 79.44 85 ARG A CA 1
ATOM 666 C C . ARG A 1 85 ? 17.065 -7.238 -41.029 1.00 79.44 85 ARG A C 1
ATOM 668 O O . ARG A 1 85 ? 17.455 -7.557 -42.146 1.00 79.44 85 ARG A O 1
ATOM 675 N N . LEU A 1 86 ? 17.834 -6.614 -40.139 1.00 76.81 86 LEU A N 1
ATOM 676 C CA . LEU A 1 86 ? 19.212 -6.187 -40.413 1.00 76.81 86 LEU A CA 1
ATOM 677 C C . LEU A 1 86 ? 20.143 -7.365 -40.737 1.00 76.81 86 LEU A C 1
ATOM 679 O O . LEU A 1 86 ? 20.965 -7.279 -41.647 1.00 76.81 86 LEU A O 1
ATOM 683 N N . ALA A 1 87 ? 19.988 -8.492 -40.035 1.00 79.50 87 ALA A N 1
ATOM 684 C CA . ALA A 1 87 ? 20.753 -9.706 -40.318 1.00 79.50 87 ALA A CA 1
ATOM 685 C C . ALA A 1 87 ? 20.415 -10.327 -41.687 1.00 79.50 87 ALA A C 1
ATOM 687 O O . ALA A 1 87 ? 21.290 -10.917 -42.316 1.00 79.50 87 ALA A O 1
ATOM 688 N N . ALA A 1 88 ? 19.171 -10.189 -42.159 1.00 78.25 88 ALA A N 1
ATOM 689 C CA . ALA A 1 88 ? 18.767 -10.654 -43.485 1.00 78.25 88 ALA A CA 1
ATOM 690 C C . ALA A 1 88 ? 19.298 -9.749 -44.610 1.00 78.25 88 ALA A C 1
ATOM 692 O O . ALA A 1 88 ? 19.618 -10.244 -45.684 1.00 78.25 88 ALA A O 1
ATOM 693 N N . GLU A 1 89 ? 19.430 -8.445 -44.360 1.00 75.25 89 GLU A N 1
ATOM 694 C CA . GLU A 1 89 ? 19.944 -7.476 -45.338 1.00 75.25 89 GLU A CA 1
ATOM 695 C C . GLU A 1 89 ? 21.476 -7.545 -45.496 1.00 75.25 89 GLU A C 1
ATOM 697 O O . GLU A 1 89 ? 22.003 -7.304 -46.577 1.00 75.25 89 GLU A O 1
ATOM 702 N N . MET A 1 90 ? 22.200 -7.940 -44.443 1.00 73.12 90 MET A N 1
ATOM 703 C CA . MET A 1 90 ? 23.667 -8.071 -44.452 1.00 73.12 90 MET A CA 1
ATOM 704 C C . MET A 1 90 ? 24.188 -9.417 -44.998 1.00 73.12 90 MET A C 1
ATOM 706 O O . MET A 1 90 ? 25.398 -9.591 -45.121 1.00 73.12 90 MET A O 1
ATOM 710 N N . GLY A 1 91 ? 23.310 -10.388 -45.270 1.00 62.25 91 GLY A N 1
ATOM 711 C CA . GLY A 1 91 ? 23.681 -11.765 -45.623 1.00 62.25 91 GLY A CA 1
ATOM 712 C C . GLY A 1 91 ? 23.755 -12.091 -47.119 1.00 62.25 91 GLY A C 1
ATOM 713 O O . GLY A 1 91 ? 23.985 -13.253 -47.443 1.00 62.25 91 GLY A O 1
ATOM 714 N N . ASP A 1 92 ? 23.547 -11.119 -48.011 1.00 57.06 92 ASP A N 1
ATOM 715 C CA . ASP A 1 92 ? 23.393 -11.346 -49.461 1.00 57.06 92 ASP A CA 1
ATOM 716 C C . ASP A 1 92 ? 24.384 -10.505 -50.301 1.00 57.06 92 ASP A C 1
ATOM 718 O O . ASP A 1 92 ? 24.017 -9.882 -51.300 1.00 57.06 92 ASP A O 1
ATOM 722 N N . GLY A 1 93 ? 25.649 -10.447 -49.860 1.00 50.62 93 GLY A N 1
ATOM 723 C CA . GLY A 1 93 ? 26.755 -9.741 -50.527 1.00 50.62 93 GLY A CA 1
ATOM 724 C C . GLY A 1 93 ? 27.986 -10.609 -50.745 1.00 50.62 93 GLY A C 1
ATOM 725 O O . GLY A 1 93 ? 28.404 -11.282 -49.777 1.00 50.62 93 GLY A O 1
#

pLDDT: mean 78.75, std 15.53, range [46.81, 96.38]

Sequence (93 aa):
MLSDAVSEMVKAYMAQGAAKSEWVDQKNSPLGRRRHCDLAREKKLPSVKDGRRVLIKRSDIDAYLKSKQVVSIDEDAEFEAEAKRLAAEMGDG